Protein AF-A0A6J4V2F1-F1 (afdb_monomer_lite)

Radius of gyration: 13.15 Å; chains: 1; bounding box: 30×35×33 Å

Structure (mmCIF, N/CA/C/O backbone):
data_AF-A0A6J4V2F1-F1
#
_entry.id   AF-A0A6J4V2F1-F1
#
loop_
_atom_site.group_PDB
_atom_site.id
_atom_site.type_symbol
_atom_site.label_atom_id
_atom_site.label_alt_id
_atom_site.label_comp_id
_atom_site.label_asym_id
_atom_site.label_entity_id
_atom_site.label_seq_id
_atom_site.pdbx_PDB_ins_code
_atom_site.Cartn_x
_atom_site.Cartn_y
_atom_site.Cartn_z
_atom_site.occupancy
_atom_site.B_iso_or_equiv
_atom_site.auth_seq_id
_atom_site.auth_comp_id
_atom_site.auth_asym_id
_atom_site.auth_atom_id
_atom_site.pdbx_PDB_model_num
ATOM 1 N N . MET A 1 1 ? 8.037 -16.606 -11.050 1.00 48.16 1 MET A N 1
ATOM 2 C CA . MET A 1 1 ? 7.639 -15.188 -11.181 1.00 48.16 1 MET A CA 1
ATOM 3 C C . MET A 1 1 ? 6.520 -14.957 -10.180 1.00 48.16 1 MET A C 1
ATOM 5 O O . MET A 1 1 ? 5.469 -15.559 -10.342 1.00 48.16 1 MET A O 1
ATOM 9 N N . TYR A 1 2 ? 6.775 -14.238 -9.084 1.00 52.41 2 TYR A N 1
ATOM 10 C CA . TYR A 1 2 ? 5.761 -14.027 -8.044 1.00 52.41 2 TYR A CA 1
ATOM 11 C C . TYR A 1 2 ? 4.856 -12.873 -8.474 1.00 52.41 2 TYR A C 1
ATOM 13 O O . TYR A 1 2 ? 5.342 -11.766 -8.709 1.00 52.41 2 TYR A O 1
ATOM 21 N N . MET A 1 3 ? 3.566 -13.151 -8.638 1.00 57.31 3 MET A N 1
ATOM 22 C CA . MET A 1 3 ? 2.592 -12.198 -9.161 1.00 57.31 3 MET A CA 1
ATOM 23 C C . MET A 1 3 ? 1.522 -11.979 -8.095 1.00 57.31 3 MET A C 1
ATOM 25 O O . MET A 1 3 ? 0.852 -12.922 -7.679 1.00 57.31 3 MET A O 1
ATOM 29 N N . LEU A 1 4 ? 1.392 -10.741 -7.619 1.00 62.94 4 LEU A N 1
ATOM 30 C CA . LEU A 1 4 ? 0.300 -10.354 -6.730 1.00 62.94 4 LEU A CA 1
ATOM 31 C C . LEU A 1 4 ? -0.998 -10.373 -7.548 1.00 62.94 4 LEU A C 1
ATOM 33 O O . LEU A 1 4 ? -1.064 -9.728 -8.591 1.00 62.94 4 LEU A O 1
ATOM 37 N N . ARG A 1 5 ? -1.992 -11.158 -7.128 1.00 64.56 5 ARG A N 1
ATOM 38 C CA . ARG A 1 5 ? -3.243 -11.366 -7.874 1.00 64.56 5 ARG A CA 1
ATOM 39 C C . ARG A 1 5 ? -4.134 -10.129 -7.776 1.00 64.56 5 ARG A C 1
ATOM 41 O O . ARG A 1 5 ? -4.258 -9.583 -6.692 1.00 64.56 5 ARG A O 1
ATOM 48 N N . ILE A 1 6 ? -4.796 -9.735 -8.867 1.00 69.50 6 ILE A N 1
ATOM 49 C CA . ILE A 1 6 ? -5.793 -8.656 -8.813 1.00 69.50 6 ILE A CA 1
ATOM 50 C C . ILE A 1 6 ? -6.955 -9.072 -7.905 1.00 69.50 6 ILE A C 1
ATOM 52 O O . ILE A 1 6 ? -7.553 -10.123 -8.143 1.00 69.50 6 ILE A O 1
ATOM 56 N N . THR A 1 7 ? -7.274 -8.263 -6.892 1.00 68.12 7 THR A N 1
ATOM 57 C CA . THR A 1 7 ? -8.347 -8.553 -5.925 1.00 68.12 7 THR A CA 1
ATOM 58 C C . THR A 1 7 ? -9.592 -7.692 -6.154 1.00 68.12 7 THR A C 1
ATOM 60 O O . THR A 1 7 ? -9.502 -6.508 -6.486 1.00 68.12 7 THR A O 1
ATOM 63 N N . GLN A 1 8 ? -10.776 -8.297 -5.991 1.00 72.25 8 GLN A N 1
ATOM 64 C CA . GLN A 1 8 ? -12.056 -7.584 -5.903 1.00 72.25 8 GLN A CA 1
ATOM 65 C C . GLN A 1 8 ? -12.436 -7.353 -4.434 1.00 72.25 8 GLN A C 1
ATOM 67 O O . GLN A 1 8 ? -11.776 -7.861 -3.537 1.00 72.25 8 GLN A O 1
ATOM 72 N N . ARG A 1 9 ? -13.496 -6.575 -4.166 1.00 72.19 9 ARG A N 1
ATOM 73 C CA . ARG A 1 9 ? -13.945 -6.246 -2.797 1.00 72.19 9 ARG A CA 1
ATOM 74 C C . ARG A 1 9 ? -14.072 -7.456 -1.846 1.00 72.19 9 ARG A C 1
ATOM 76 O O . ARG A 1 9 ? -13.612 -7.311 -0.718 1.00 72.19 9 ARG A O 1
ATOM 83 N N . PRO A 1 10 ? -14.651 -8.610 -2.244 1.00 74.12 10 PRO A N 1
ATOM 84 C CA . PRO A 1 10 ? -14.717 -9.782 -1.363 1.00 74.12 10 PRO A CA 1
ATOM 85 C C . PRO A 1 10 ? -13.351 -10.437 -1.102 1.00 74.12 10 PRO A C 1
ATOM 87 O O . PRO A 1 10 ? -13.197 -11.117 -0.097 1.00 74.12 10 PRO A O 1
ATOM 90 N N . ASP A 1 11 ? -12.366 -10.192 -1.968 1.00 83.81 11 ASP A N 1
ATOM 91 C CA . ASP A 1 11 ? -10.996 -10.703 -1.861 1.00 83.81 11 ASP A CA 1
ATOM 92 C C . ASP A 1 11 ? -10.020 -9.619 -1.364 1.00 83.81 11 ASP A C 1
ATOM 94 O O . ASP A 1 11 ? -8.810 -9.715 -1.588 1.00 83.81 11 ASP A O 1
ATOM 98 N N . ALA A 1 12 ? -10.533 -8.528 -0.779 1.00 87.94 12 ALA A N 1
ATOM 99 C CA . ALA A 1 12 ? -9.692 -7.438 -0.306 1.00 87.94 12 ALA A CA 1
ATOM 100 C C . ALA A 1 12 ? -8.761 -7.951 0.794 1.00 87.94 12 ALA A C 1
ATOM 102 O O . ALA A 1 12 ? -9.212 -8.530 1.780 1.00 87.94 12 ALA A O 1
ATOM 103 N N . LEU A 1 13 ? -7.463 -7.707 0.627 1.00 92.38 13 LEU A N 1
ATOM 104 C CA . LEU A 1 13 ? -6.469 -8.128 1.605 1.00 92.38 13 LEU A CA 1
ATOM 105 C C . LEU A 1 13 ? -6.647 -7.312 2.878 1.00 92.38 13 LEU A C 1
ATOM 107 O O . LEU A 1 13 ? -6.791 -6.093 2.813 1.00 92.38 13 LEU A O 1
ATOM 111 N N . THR A 1 14 ? -6.580 -7.945 4.038 1.00 92.69 14 THR A N 1
ATOM 112 C CA . THR A 1 14 ? -6.379 -7.208 5.285 1.00 92.69 14 THR A CA 1
ATOM 113 C C . THR A 1 14 ? -5.023 -6.502 5.260 1.00 92.69 14 THR A C 1
ATOM 115 O O . THR A 1 14 ? -4.109 -6.873 4.521 1.00 92.69 14 THR A O 1
ATOM 118 N N . LYS A 1 15 ? -4.864 -5.464 6.078 1.00 91.94 15 LYS A N 1
ATOM 119 C CA . LYS A 1 15 ? -3.604 -4.720 6.190 1.00 91.94 15 LYS A CA 1
ATOM 120 C C . LYS A 1 15 ? -2.378 -5.620 6.478 1.00 91.94 15 LYS A C 1
ATOM 122 O O . LYS A 1 15 ? -1.398 -5.474 5.745 1.00 91.94 15 LYS A O 1
ATOM 127 N N . PRO A 1 16 ? -2.420 -6.611 7.397 1.00 92.12 16 PRO A N 1
ATOM 128 C CA . PRO A 1 16 ? -1.303 -7.547 7.578 1.00 92.12 16 PRO A CA 1
ATOM 129 C C . PRO A 1 16 ? -1.038 -8.431 6.352 1.00 92.12 16 PRO A C 1
ATOM 131 O O . PRO A 1 16 ? 0.114 -8.636 5.970 1.00 92.12 16 PRO A O 1
ATOM 134 N N . GLU A 1 17 ? -2.087 -8.929 5.687 1.00 92.94 17 GLU A N 1
ATOM 135 C CA . GLU A 1 17 ? -1.937 -9.719 4.456 1.00 92.94 17 GLU A CA 1
ATOM 136 C C . GLU A 1 17 ? -1.320 -8.886 3.333 1.00 92.94 17 GLU A C 1
ATOM 138 O O . GLU A 1 17 ? -0.455 -9.365 2.602 1.00 92.94 17 GLU A O 1
ATOM 143 N N . PHE A 1 18 ? -1.709 -7.617 3.225 1.00 93.12 18 PHE A N 1
ATOM 144 C CA . PHE A 1 18 ? -1.114 -6.673 2.292 1.00 93.12 18 PHE A CA 1
ATOM 145 C C . PHE A 1 18 ? 0.378 -6.465 2.579 1.00 93.12 18 PHE A C 1
ATOM 147 O O . PHE A 1 18 ? 1.188 -6.516 1.653 1.00 93.12 18 PHE A O 1
ATOM 154 N N . HIS A 1 19 ? 0.777 -6.307 3.845 1.00 94.19 19 HIS A N 1
ATOM 155 C CA . HIS A 1 19 ? 2.193 -6.187 4.222 1.00 94.19 19 HIS A CA 1
ATOM 156 C C . HIS A 1 19 ? 2.984 -7.436 3.866 1.00 94.19 19 HIS A C 1
ATOM 158 O O . HIS A 1 19 ? 4.046 -7.330 3.249 1.00 94.19 19 HIS A O 1
ATOM 164 N N . ALA A 1 20 ? 2.458 -8.615 4.199 1.00 93.06 20 ALA A N 1
ATOM 165 C CA . ALA A 1 20 ? 3.077 -9.886 3.848 1.00 93.06 20 ALA A CA 1
ATOM 166 C C . ALA A 1 20 ? 3.247 -10.014 2.327 1.00 93.06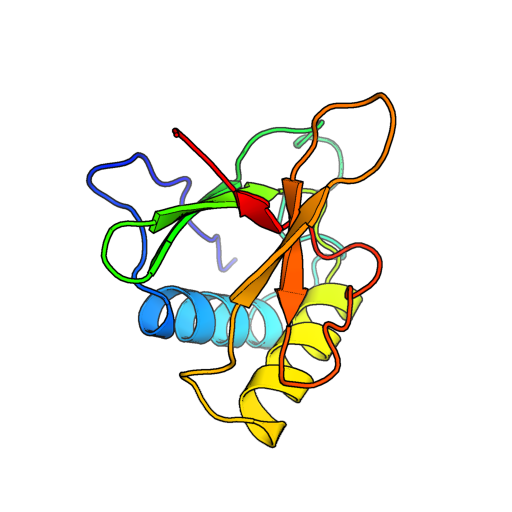 20 ALA A C 1
ATOM 168 O O . ALA A 1 20 ? 4.329 -10.345 1.844 1.00 93.06 20 ALA A O 1
ATOM 169 N N . ALA A 1 21 ? 2.213 -9.658 1.566 1.00 91.69 21 ALA A N 1
ATOM 170 C CA . ALA A 1 21 ? 2.221 -9.702 0.113 1.00 91.69 21 ALA A CA 1
ATOM 171 C C . ALA A 1 21 ? 3.278 -8.757 -0.493 1.00 91.69 21 ALA A C 1
ATOM 173 O O . ALA A 1 21 ? 4.023 -9.154 -1.396 1.00 91.69 21 ALA A O 1
ATOM 174 N N . LEU A 1 22 ? 3.407 -7.536 0.039 1.00 93.06 22 LEU A N 1
ATOM 175 C CA . LEU A 1 22 ? 4.449 -6.589 -0.361 1.00 93.06 22 LEU A CA 1
ATOM 176 C C . LEU A 1 22 ? 5.856 -7.091 -0.016 1.00 93.06 22 LEU A C 1
ATOM 178 O O . LEU A 1 22 ? 6.745 -7.001 -0.864 1.00 93.06 22 LEU A O 1
ATOM 182 N N . ARG A 1 23 ? 6.064 -7.649 1.187 1.00 94.06 23 ARG A N 1
ATOM 183 C CA . ARG A 1 23 ? 7.353 -8.238 1.596 1.00 94.06 23 ARG A CA 1
ATOM 184 C C . ARG A 1 23 ? 7.742 -9.376 0.653 1.00 94.06 23 ARG A C 1
ATOM 186 O O . ARG A 1 23 ? 8.835 -9.357 0.090 1.00 94.06 23 ARG A O 1
ATOM 193 N N . SER A 1 24 ? 6.830 -10.317 0.402 1.00 91.62 24 SER A N 1
ATOM 194 C CA . SER A 1 24 ? 7.062 -11.429 -0.526 1.00 91.62 24 SER A CA 1
ATOM 195 C C . SER A 1 24 ? 7.387 -10.943 -1.937 1.00 91.62 24 SER A C 1
ATOM 197 O O . SER A 1 24 ? 8.327 -11.443 -2.555 1.00 91.62 24 SER A O 1
ATOM 199 N N . TRP A 1 25 ? 6.659 -9.946 -2.448 1.00 90.62 25 TRP A N 1
ATOM 200 C CA . TRP A 1 25 ? 6.947 -9.367 -3.759 1.00 90.62 25 TRP A CA 1
ATOM 201 C C . TRP A 1 25 ? 8.320 -8.687 -3.800 1.00 90.62 25 TRP A C 1
ATOM 203 O O . TRP A 1 25 ? 9.080 -8.906 -4.746 1.00 90.62 25 TRP A O 1
ATOM 213 N N . LEU A 1 26 ? 8.671 -7.907 -2.773 1.00 91.25 26 LEU A N 1
ATOM 214 C CA . LEU A 1 26 ? 9.953 -7.212 -2.707 1.00 91.25 26 LEU A CA 1
ATOM 215 C C . LEU A 1 26 ? 11.115 -8.217 -2.707 1.00 91.25 26 LEU A C 1
ATOM 217 O O . LEU A 1 26 ? 12.096 -8.010 -3.420 1.00 91.25 26 LEU A O 1
ATOM 221 N N . THR A 1 27 ? 10.991 -9.332 -1.990 1.00 92.12 27 THR A N 1
ATOM 222 C CA . THR A 1 27 ? 12.016 -10.385 -1.955 1.00 92.12 27 THR A CA 1
ATOM 223 C C . THR A 1 27 ? 12.084 -11.196 -3.254 1.00 92.12 27 THR A C 1
ATOM 225 O O . THR A 1 27 ? 13.177 -11.510 -3.720 1.00 92.12 27 THR A O 1
ATOM 228 N N . ALA A 1 28 ? 10.942 -11.535 -3.861 1.00 89.00 28 ALA A N 1
ATOM 229 C CA . ALA A 1 28 ? 10.880 -12.483 -4.980 1.00 89.00 28 ALA A CA 1
ATOM 230 C C . ALA A 1 28 ? 10.957 -11.844 -6.380 1.00 89.00 28 ALA A C 1
ATOM 232 O O . ALA A 1 28 ? 11.241 -12.535 -7.361 1.00 89.00 28 ALA A O 1
ATOM 233 N N . SER A 1 29 ? 10.671 -10.546 -6.506 1.00 87.12 29 SER A N 1
ATOM 234 C CA . SER A 1 29 ? 10.635 -9.829 -7.784 1.00 87.12 29 SER A CA 1
ATOM 235 C C . SER A 1 29 ? 11.813 -8.868 -7.936 1.00 87.12 29 SER A C 1
ATOM 237 O O . SER A 1 29 ? 12.308 -8.310 -6.962 1.00 87.12 29 SER A O 1
ATOM 239 N N . ARG A 1 30 ? 12.234 -8.626 -9.182 1.00 86.94 30 ARG A N 1
ATOM 240 C CA . ARG A 1 30 ? 13.145 -7.529 -9.568 1.00 86.94 30 ARG A CA 1
ATOM 241 C C . ARG A 1 30 ? 12.448 -6.464 -10.423 1.00 86.94 30 ARG A C 1
ATOM 243 O O . ARG A 1 30 ? 13.114 -5.603 -10.989 1.00 86.94 30 ARG A O 1
ATOM 250 N N . ALA A 1 31 ? 11.122 -6.536 -10.553 1.00 85.94 31 ALA A N 1
ATOM 251 C CA . ALA A 1 31 ? 10.354 -5.570 -11.330 1.00 85.94 31 ALA A CA 1
ATOM 252 C C . ALA A 1 31 ? 10.476 -4.158 -10.733 1.00 85.94 31 ALA A C 1
ATOM 254 O O . ALA A 1 31 ? 10.557 -3.987 -9.515 1.00 85.94 31 ALA A O 1
ATOM 255 N N . ARG A 1 32 ? 10.486 -3.142 -11.607 1.00 86.50 32 ARG A N 1
ATOM 256 C CA . ARG A 1 32 ? 10.570 -1.729 -11.204 1.00 86.50 32 ARG A CA 1
ATOM 257 C C . ARG A 1 32 ? 9.273 -1.230 -10.559 1.00 86.50 32 ARG A C 1
ATOM 259 O O . ARG A 1 32 ? 9.334 -0.383 -9.674 1.00 86.50 32 ARG A O 1
ATOM 266 N N . THR A 1 33 ? 8.136 -1.762 -10.989 1.00 87.38 33 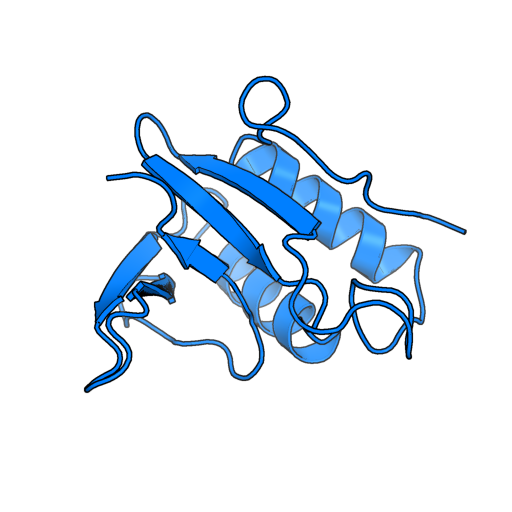THR A N 1
ATOM 267 C CA . THR A 1 33 ? 6.781 -1.451 -10.510 1.00 87.38 33 THR A CA 1
ATOM 268 C C . THR A 1 33 ? 6.073 -2.736 -10.091 1.00 87.38 33 THR A C 1
ATOM 270 O O . THR A 1 33 ? 6.433 -3.812 -10.578 1.00 87.38 33 THR A O 1
ATOM 273 N N . ILE A 1 34 ? 5.083 -2.645 -9.195 1.00 84.25 34 ILE A N 1
ATOM 274 C CA . ILE A 1 34 ? 4.271 -3.813 -8.809 1.00 84.25 34 ILE A CA 1
ATOM 275 C C . ILE A 1 34 ? 3.460 -4.347 -9.994 1.00 84.25 34 ILE A C 1
ATOM 277 O O . ILE A 1 34 ? 3.364 -5.563 -10.167 1.00 84.25 34 ILE A O 1
ATOM 281 N N . GLY A 1 35 ? 2.931 -3.460 -10.833 1.00 75.69 35 GLY A N 1
ATOM 282 C CA . GLY A 1 35 ? 2.335 -3.808 -12.115 1.00 75.69 35 GLY A CA 1
ATOM 283 C C . GLY A 1 35 ? 3.383 -4.178 -13.158 1.00 75.69 35 GLY A C 1
ATOM 284 O O . GLY A 1 35 ? 4.515 -3.689 -13.124 1.00 75.69 35 GLY A O 1
ATOM 285 N N . GLU A 1 36 ? 3.001 -5.006 -14.133 1.00 66.38 36 GLU A N 1
ATOM 286 C CA . GLU A 1 36 ? 3.863 -5.300 -15.283 1.00 66.38 36 GLU A CA 1
ATOM 287 C C . GLU A 1 36 ? 4.295 -3.992 -15.981 1.00 66.38 36 GLU A C 1
ATOM 289 O O . GLU A 1 36 ? 3.419 -3.178 -16.321 1.00 66.38 36 GLU A O 1
ATOM 294 N N . PRO A 1 37 ? 5.606 -3.790 -16.241 1.00 47.50 37 PRO A N 1
ATOM 295 C CA . PRO A 1 37 ? 6.097 -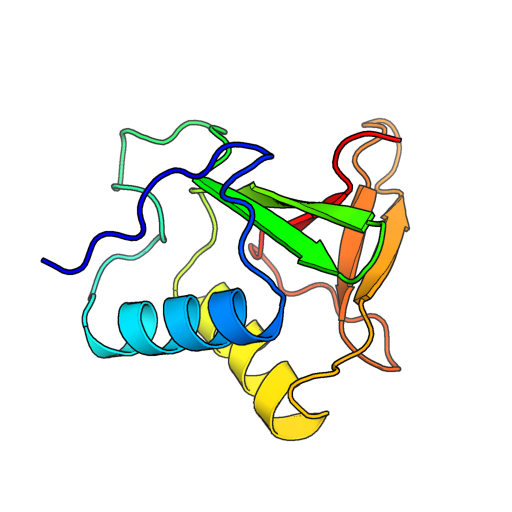2.635 -16.983 1.00 47.50 37 PRO A CA 1
ATOM 296 C C . PRO A 1 37 ? 5.422 -2.563 -18.358 1.00 47.50 37 PRO A C 1
ATOM 298 O O . PRO A 1 37 ? 5.548 -3.476 -19.171 1.00 47.50 37 PRO A O 1
ATOM 301 N N . GLY A 1 38 ? 4.681 -1.484 -18.617 1.00 50.09 38 GLY A N 1
ATOM 302 C CA . GLY A 1 38 ? 4.062 -1.214 -19.920 1.00 50.09 38 GLY A CA 1
ATOM 303 C C . GLY A 1 38 ? 2.630 -1.725 -20.127 1.00 50.09 38 GLY A C 1
ATOM 304 O O . GLY A 1 38 ? 2.026 -1.361 -21.134 1.00 50.09 38 GLY A O 1
ATOM 305 N N . LYS A 1 39 ? 2.040 -2.492 -19.194 1.00 57.12 39 LYS A N 1
ATOM 306 C CA . LYS A 1 39 ? 0.633 -2.950 -19.314 1.00 57.12 39 LYS A CA 1
ATOM 307 C C . LYS A 1 39 ? -0.354 -2.284 -18.361 1.00 57.12 39 LYS A C 1
ATOM 309 O O . LYS A 1 39 ? -1.564 -2.380 -18.563 1.00 57.12 39 LYS A O 1
ATOM 314 N N . SER A 1 40 ? 0.137 -1.590 -17.345 1.00 54.62 40 SER A N 1
ATOM 315 C CA . SER A 1 40 ? -0.674 -1.266 -16.172 1.00 54.62 40 SER A CA 1
ATOM 316 C C . SER A 1 40 ? -1.034 0.216 -16.084 1.00 54.62 40 SER A C 1
ATOM 318 O O . SER A 1 40 ? -0.910 0.794 -15.023 1.00 54.62 40 SER A O 1
ATOM 320 N N . LYS A 1 41 ? -1.494 0.844 -17.178 1.00 54.69 41 LYS A N 1
ATOM 321 C CA . LYS A 1 41 ? -1.901 2.266 -17.179 1.00 54.69 41 LYS A CA 1
ATOM 322 C C . LYS A 1 41 ? -3.055 2.523 -16.188 1.00 54.69 41 LYS A C 1
ATOM 324 O O . LYS A 1 41 ? -4.218 2.378 -16.566 1.00 54.69 41 LYS A O 1
ATOM 329 N N . GLY A 1 42 ? -2.750 2.887 -14.939 1.00 55.12 42 GLY A N 1
ATOM 330 C CA . GLY A 1 42 ? -3.718 3.347 -13.937 1.00 55.12 42 GLY A CA 1
ATOM 331 C C . GLY A 1 42 ? -4.770 2.327 -13.480 1.00 55.12 42 GLY A C 1
ATOM 332 O O . GLY A 1 42 ? -5.823 2.726 -12.976 1.00 55.12 42 GLY A O 1
ATOM 333 N N . ARG A 1 43 ? -4.541 1.018 -13.667 1.00 64.00 43 ARG A N 1
ATOM 334 C CA . ARG A 1 43 ? -5.467 -0.021 -13.181 1.00 64.00 43 ARG A CA 1
ATOM 335 C C . ARG A 1 43 ? -5.192 -0.341 -11.713 1.00 64.00 43 ARG A C 1
ATOM 337 O O . ARG A 1 43 ? -4.045 -0.529 -11.314 1.00 64.00 43 ARG A O 1
ATOM 344 N N . VAL A 1 44 ? -6.270 -0.428 -10.932 1.00 64.00 44 VAL A N 1
ATOM 345 C CA . VAL A 1 44 ? -6.230 -0.918 -9.549 1.00 64.00 44 VAL A CA 1
ATOM 346 C C . VAL A 1 44 ? -5.680 -2.336 -9.561 1.00 64.00 44 VAL A C 1
ATOM 348 O O . VAL A 1 44 ? -6.216 -3.202 -10.253 1.00 64.00 44 VAL A O 1
ATOM 351 N N . TRP A 1 45 ? -4.596 -2.537 -8.820 1.00 73.75 45 TRP A N 1
ATOM 352 C CA . TRP A 1 45 ? -3.937 -3.826 -8.705 1.00 73.75 45 TRP A CA 1
ATOM 353 C C . TRP A 1 45 ? -4.485 -4.610 -7.519 1.00 73.75 45 TRP A C 1
ATOM 355 O O . TRP A 1 45 ? -4.817 -5.773 -7.673 1.00 73.75 45 TRP A O 1
ATOM 365 N N . LEU A 1 46 ? -4.631 -3.981 -6.350 1.00 87.12 46 LEU A N 1
ATOM 366 C CA . LEU A 1 46 ? -5.166 -4.636 -5.152 1.00 87.12 46 LEU A CA 1
ATOM 367 C C . LEU A 1 46 ? -6.184 -3.745 -4.455 1.00 87.12 46 LEU A C 1
ATOM 369 O O . LEU A 1 46 ? -6.036 -2.523 -4.415 1.00 87.12 46 LEU A O 1
ATOM 373 N N . LEU A 1 47 ? -7.187 -4.377 -3.862 1.00 90.12 47 LEU A N 1
ATOM 374 C CA . LEU A 1 47 ? -7.988 -3.799 -2.798 1.00 90.12 47 LEU A CA 1
ATOM 375 C C . LEU A 1 47 ? -7.451 -4.266 -1.448 1.00 90.12 47 LEU A C 1
ATOM 377 O O . LEU A 1 47 ? -7.163 -5.449 -1.259 1.00 90.12 47 LEU A O 1
ATOM 381 N N . VAL A 1 48 ? -7.323 -3.312 -0.531 1.00 91.88 48 VAL A N 1
ATOM 382 C CA . VAL A 1 48 ? -6.889 -3.526 0.849 1.00 91.88 48 VAL A CA 1
ATOM 383 C C . VAL A 1 48 ? -7.981 -3.026 1.784 1.00 91.88 48 VAL A C 1
ATOM 385 O O . VAL A 1 48 ? -8.606 -2.004 1.499 1.00 91.88 48 VAL A O 1
ATOM 388 N N . THR A 1 49 ? -8.213 -3.728 2.885 1.00 92.00 49 THR A N 1
ATOM 389 C CA . THR A 1 49 ? -9.156 -3.343 3.931 1.00 92.00 49 THR A CA 1
ATOM 390 C C . THR A 1 49 ? -8.442 -3.091 5.258 1.00 92.00 49 THR A C 1
ATOM 392 O O . THR A 1 49 ? -7.545 -3.840 5.656 1.00 92.00 49 THR A O 1
ATOM 395 N N . ASP A 1 50 ? -8.855 -2.022 5.936 1.00 90.19 50 ASP A N 1
ATOM 396 C CA . ASP A 1 50 ? -8.487 -1.691 7.314 1.00 90.19 50 ASP A CA 1
ATOM 397 C C . ASP A 1 50 ? -9.788 -1.435 8.094 1.00 90.19 50 ASP A C 1
ATOM 399 O O . ASP A 1 50 ? -10.390 -0.354 8.032 1.00 90.19 50 ASP A O 1
ATOM 403 N N . GLY A 1 51 ? -10.310 -2.490 8.725 1.00 87.62 51 GLY A N 1
ATOM 404 C CA . GLY A 1 51 ? -11.637 -2.494 9.341 1.00 87.62 51 GLY A CA 1
ATOM 405 C C . GLY A 1 51 ? -12.759 -2.270 8.321 1.00 87.62 51 GLY A C 1
ATOM 406 O O . GLY A 1 51 ? -13.022 -3.119 7.474 1.00 87.62 51 GLY A O 1
ATOM 407 N N . ILE A 1 52 ? -13.443 -1.125 8.423 1.00 86.38 52 ILE A N 1
ATOM 408 C CA . ILE A 1 52 ? -14.553 -0.739 7.531 1.00 86.38 52 ILE A CA 1
ATOM 409 C C . ILE A 1 52 ? -14.097 0.039 6.287 1.00 86.38 52 ILE A C 1
ATOM 411 O O . ILE A 1 52 ? -14.918 0.375 5.434 1.00 86.38 52 ILE A O 1
ATOM 415 N N . ARG A 1 53 ? -12.811 0.399 6.203 1.00 89.38 53 ARG A N 1
ATOM 416 C CA . ARG A 1 53 ? -12.279 1.244 5.129 1.00 89.38 53 ARG A CA 1
ATOM 417 C C . ARG A 1 53 ? -11.616 0.392 4.066 1.00 89.38 53 ARG A C 1
ATOM 419 O O . ARG A 1 53 ? -10.804 -0.470 4.383 1.00 89.38 53 ARG A O 1
ATOM 426 N N . PHE A 1 54 ? -11.900 0.709 2.807 1.00 90.44 54 PHE A N 1
ATOM 427 C CA . PHE A 1 54 ? -11.240 0.095 1.665 1.00 90.44 54 PHE A CA 1
ATOM 428 C C . PHE A 1 54 ? -10.283 1.074 0.996 1.00 90.44 54 PHE A C 1
ATOM 430 O O . PHE A 1 54 ? -10.532 2.279 0.905 1.00 90.44 54 PHE A O 1
ATOM 437 N N . TYR A 1 55 ? -9.200 0.520 0.474 1.00 90.81 55 TYR A N 1
ATOM 438 C CA . TYR A 1 55 ? -8.149 1.242 -0.212 1.00 90.81 55 TYR A CA 1
ATOM 439 C C . TYR A 1 55 ? -7.829 0.537 -1.519 1.00 90.81 55 TYR A C 1
ATOM 441 O O . TYR A 1 55 ? -7.812 -0.690 -1.590 1.00 90.81 55 TYR A O 1
ATOM 449 N N . ARG A 1 56 ? -7.563 1.319 -2.560 1.00 89.44 56 ARG A N 1
ATOM 450 C CA . ARG A 1 56 ? -7.054 0.827 -3.836 1.00 89.44 56 ARG A CA 1
ATOM 451 C C . ARG A 1 56 ? -5.553 1.047 -3.895 1.00 89.44 56 ARG A C 1
ATOM 453 O O . ARG A 1 56 ? -5.073 2.149 -3.632 1.00 89.44 56 ARG A O 1
ATOM 460 N N . PHE A 1 57 ? -4.842 0.006 -4.283 1.00 89.75 57 PHE A N 1
ATOM 461 C CA . PHE A 1 57 ? -3.412 0.027 -4.508 1.00 89.75 57 PHE A CA 1
ATOM 462 C C . PHE A 1 57 ? -3.124 0.007 -6.011 1.00 89.75 57 PHE A C 1
ATOM 464 O O . PHE A 1 57 ? -3.624 -0.853 -6.744 1.00 89.75 57 PHE A O 1
ATOM 471 N N . GLY A 1 58 ? -2.371 0.998 -6.473 1.00 87.88 58 GLY A N 1
ATOM 472 C CA . GLY A 1 58 ? -2.058 1.245 -7.871 1.00 87.88 58 GLY A CA 1
ATOM 473 C C . GLY A 1 58 ? -0.900 0.389 -8.363 1.00 87.88 58 GLY A C 1
ATOM 474 O O . GLY A 1 58 ? 0.114 0.213 -7.681 1.00 87.88 58 GLY A O 1
ATOM 475 N N . ALA A 1 59 ? -1.061 -0.134 -9.576 1.00 85.62 59 ALA A N 1
ATOM 476 C CA . ALA A 1 59 ? -0.058 -0.947 -10.248 1.00 85.62 59 ALA A CA 1
ATOM 477 C C . ALA A 1 59 ? 1.224 -0.162 -10.585 1.00 85.62 59 ALA A C 1
ATOM 479 O O . ALA A 1 59 ? 2.287 -0.765 -10.735 1.00 85.62 59 ALA A O 1
ATOM 480 N N . ASP A 1 60 ? 1.145 1.167 -10.668 1.00 85.50 60 ASP A N 1
ATOM 481 C CA . ASP A 1 60 ? 2.295 2.018 -10.973 1.00 85.50 60 ASP A CA 1
ATOM 482 C C . ASP A 1 60 ? 3.191 2.254 -9.739 1.00 85.50 60 ASP A C 1
ATOM 484 O O . ASP A 1 60 ? 4.241 2.886 -9.849 1.00 85.50 60 ASP A O 1
ATOM 488 N N . THR A 1 61 ? 2.845 1.673 -8.577 1.00 88.12 61 THR A N 1
ATOM 489 C CA . THR A 1 61 ? 3.680 1.745 -7.372 1.00 88.12 61 THR A CA 1
ATOM 490 C C . THR A 1 61 ? 5.071 1.168 -7.621 1.00 88.12 61 THR A C 1
ATOM 492 O O . THR A 1 61 ? 5.218 0.002 -8.013 1.00 88.12 61 THR A O 1
ATOM 495 N N . THR A 1 62 ? 6.107 1.970 -7.367 1.00 89.94 62 THR A N 1
ATOM 496 C CA . THR A 1 62 ? 7.496 1.580 -7.634 1.00 89.94 62 THR A CA 1
ATOM 497 C C . THR A 1 62 ? 8.069 0.692 -6.536 1.00 89.94 62 THR A C 1
ATOM 499 O O . THR A 1 62 ? 7.663 0.723 -5.377 1.00 89.94 62 THR A O 1
ATOM 502 N N . ARG A 1 63 ? 9.089 -0.095 -6.883 1.00 90.62 63 ARG A N 1
ATOM 503 C CA . ARG A 1 63 ? 9.830 -0.927 -5.929 1.00 90.62 63 ARG A CA 1
ATOM 504 C C . ARG A 1 63 ? 10.421 -0.114 -4.778 1.00 90.62 63 ARG A C 1
ATOM 506 O O . ARG A 1 63 ? 10.400 -0.571 -3.639 1.00 90.62 63 ARG A O 1
ATOM 513 N N . GLN A 1 64 ? 10.953 1.067 -5.084 1.00 91.12 64 GLN A N 1
ATOM 514 C CA . GLN A 1 64 ? 11.503 1.974 -4.082 1.00 91.12 64 GLN A CA 1
ATOM 515 C C . GLN A 1 64 ? 10.408 2.462 -3.132 1.00 91.12 64 GLN A C 1
ATOM 517 O O . GLN A 1 64 ? 10.610 2.431 -1.922 1.00 91.12 64 GLN A O 1
ATOM 522 N N . ALA A 1 65 ? 9.238 2.820 -3.663 1.00 90.44 65 ALA A N 1
ATOM 523 C CA . ALA A 1 65 ? 8.087 3.209 -2.860 1.00 90.44 65 ALA A CA 1
ATOM 524 C C . ALA A 1 65 ? 7.607 2.072 -1.940 1.00 90.44 65 ALA A C 1
ATOM 526 O O . ALA A 1 65 ? 7.329 2.303 -0.767 1.00 90.44 65 ALA A O 1
ATOM 527 N N . VAL A 1 66 ? 7.572 0.824 -2.431 1.00 92.25 66 VAL A N 1
ATOM 528 C CA . VAL A 1 66 ? 7.263 -0.357 -1.597 1.00 92.25 66 VAL A CA 1
ATOM 529 C C . VAL A 1 66 ? 8.269 -0.514 -0.462 1.00 92.25 66 VAL A C 1
ATOM 531 O O . VAL A 1 66 ? 7.870 -0.763 0.672 1.00 92.25 66 VAL A O 1
ATOM 534 N N . ALA A 1 67 ? 9.563 -0.366 -0.749 1.00 92.31 67 ALA A N 1
ATOM 535 C CA . ALA A 1 67 ? 10.602 -0.456 0.270 1.00 92.31 67 ALA A CA 1
ATOM 536 C C . ALA A 1 67 ? 10.482 0.667 1.317 1.00 92.31 67 ALA A C 1
ATOM 538 O O . ALA A 1 67 ? 10.582 0.383 2.506 1.00 92.31 67 ALA A O 1
ATOM 539 N N . GLY A 1 68 ? 10.209 1.909 0.897 1.00 91.31 68 GLY A N 1
ATOM 540 C CA . GLY A 1 68 ? 9.973 3.038 1.808 1.00 91.31 68 GLY A CA 1
ATOM 541 C C . GLY A 1 68 ? 8.760 2.812 2.710 1.00 91.31 68 GLY A C 1
ATOM 542 O O . GLY A 1 68 ? 8.845 2.935 3.933 1.00 91.31 68 GLY A O 1
ATOM 543 N N . TYR A 1 69 ? 7.656 2.339 2.128 1.00 91.88 69 TYR A N 1
ATOM 544 C CA . TYR A 1 69 ? 6.468 1.975 2.889 1.00 91.88 69 TYR A CA 1
ATOM 545 C C . TYR A 1 69 ? 6.736 0.857 3.910 1.00 91.88 69 TYR A C 1
ATOM 547 O O . TYR A 1 69 ? 6.385 0.995 5.081 1.00 91.88 69 TYR A O 1
ATOM 555 N N . LEU A 1 70 ? 7.389 -0.236 3.499 1.00 93.19 70 LEU A N 1
ATOM 556 C CA . LEU A 1 70 ? 7.725 -1.337 4.408 1.00 93.19 70 LEU A CA 1
ATOM 557 C C . LEU A 1 70 ? 8.705 -0.907 5.504 1.00 93.19 70 LEU A C 1
ATOM 559 O O . LEU A 1 70 ? 8.586 -1.379 6.629 1.00 93.19 70 LEU A O 1
ATOM 563 N N . HIS A 1 71 ? 9.609 0.030 5.220 1.00 91.56 71 HIS A N 1
ATOM 564 C CA . HIS A 1 71 ? 10.462 0.623 6.245 1.00 91.56 71 HIS A CA 1
ATOM 565 C C . HIS A 1 71 ? 9.642 1.402 7.287 1.00 91.56 71 HIS A C 1
ATOM 567 O O . HIS A 1 71 ? 9.895 1.296 8.487 1.00 91.56 71 HIS A O 1
ATOM 573 N N . SER A 1 72 ? 8.608 2.132 6.857 1.00 89.00 72 SER A N 1
ATOM 574 C CA . SER A 1 72 ? 7.656 2.769 7.774 1.00 89.00 72 SER A CA 1
ATOM 575 C C . SER A 1 72 ? 6.880 1.739 8.608 1.00 89.00 72 SER A C 1
ATOM 577 O O . SER A 1 72 ? 6.711 1.943 9.808 1.00 89.00 72 SER A O 1
ATOM 579 N N . VAL A 1 73 ? 6.453 0.619 8.015 1.00 91.56 73 VAL A N 1
ATOM 580 C CA . VAL A 1 73 ? 5.818 -0.495 8.747 1.00 91.56 73 VAL A CA 1
ATOM 581 C C . VAL A 1 73 ? 6.774 -1.090 9.786 1.00 91.56 73 VAL A C 1
ATOM 583 O O . VAL A 1 73 ? 6.389 -1.303 10.926 1.00 91.56 73 VAL A O 1
ATOM 586 N N . GLU A 1 74 ? 8.044 -1.303 9.447 1.00 91.56 74 GLU A N 1
ATOM 587 C CA . GLU A 1 74 ? 9.040 -1.809 10.401 1.00 91.56 74 GLU A CA 1
ATOM 588 C C . GLU A 1 74 ? 9.305 -0.833 11.551 1.00 91.56 74 GLU A C 1
ATOM 590 O O . GLU A 1 74 ? 9.492 -1.252 12.691 1.00 91.56 74 GLU A O 1
ATOM 595 N N . LYS A 1 75 ? 9.290 0.472 11.267 1.00 88.88 75 LYS A N 1
ATOM 596 C CA . LYS A 1 75 ? 9.531 1.516 12.265 1.00 88.88 75 LYS A CA 1
ATOM 597 C C . LYS A 1 75 ? 8.345 1.742 13.205 1.00 88.88 75 LYS A C 1
ATOM 599 O O . LYS A 1 75 ? 8.556 2.023 14.383 1.00 88.88 75 LYS A O 1
ATOM 604 N N . TYR A 1 76 ? 7.119 1.689 12.685 1.00 87.75 76 TYR A N 1
ATOM 605 C CA . TYR A 1 76 ? 5.899 2.053 13.419 1.00 87.75 76 TYR A CA 1
ATOM 606 C C . TYR A 1 76 ? 5.011 0.854 13.789 1.00 87.75 76 TYR A C 1
ATOM 608 O O . TYR A 1 76 ? 4.044 1.032 14.525 1.00 87.75 76 TYR A O 1
ATOM 616 N N . GLY A 1 77 ? 5.344 -0.349 13.318 1.00 88.81 77 GLY A N 1
ATOM 617 C CA . GLY A 1 77 ? 4.577 -1.580 13.503 1.00 88.81 77 GLY A CA 1
ATOM 618 C C . GLY A 1 77 ? 3.590 -1.870 12.365 1.00 88.81 77 GLY A C 1
ATOM 619 O O . GLY A 1 77 ? 3.258 -1.002 11.552 1.00 88.81 77 GLY A O 1
ATOM 620 N N . ASP A 1 78 ? 3.080 -3.106 12.337 1.00 87.25 78 ASP A N 1
ATOM 621 C CA . ASP A 1 78 ? 2.101 -3.570 11.336 1.00 87.25 78 ASP A CA 1
ATOM 622 C C . ASP A 1 78 ? 0.752 -2.830 11.426 1.00 87.25 78 ASP A C 1
ATOM 624 O O . ASP A 1 78 ? -0.002 -2.780 10.456 1.00 87.25 78 ASP A O 1
ATOM 628 N N . ASP A 1 79 ? 0.469 -2.158 12.546 1.00 85.81 79 ASP A N 1
ATOM 629 C CA . ASP A 1 79 ? -0.676 -1.249 12.668 1.00 85.81 79 ASP A CA 1
ATOM 630 C C . ASP A 1 79 ? -0.311 0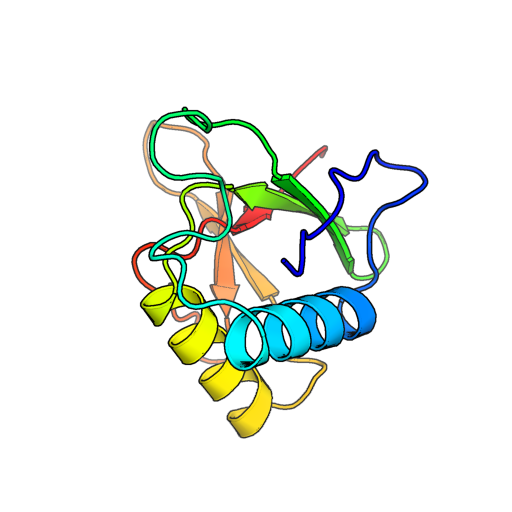.224 12.410 1.00 85.81 79 ASP A C 1
ATOM 632 O O . ASP A 1 79 ? -0.836 1.153 13.024 1.00 85.81 79 ASP A O 1
ATOM 636 N N . VAL A 1 80 ? 0.622 0.473 11.483 1.00 88.75 80 VAL A N 1
ATOM 637 C CA . VAL A 1 80 ? 0.980 1.840 11.087 1.00 88.75 80 VAL A CA 1
ATOM 638 C C . VAL A 1 80 ? -0.273 2.631 10.699 1.00 88.75 80 VAL A C 1
ATOM 640 O O . VAL A 1 80 ? -1.054 2.227 9.834 1.00 88.75 80 VAL A O 1
ATOM 643 N N . MET A 1 81 ? -0.471 3.787 11.332 1.00 87.69 81 MET A N 1
ATOM 644 C CA . MET A 1 81 ? -1.653 4.612 11.094 1.00 87.69 81 MET A CA 1
ATOM 645 C C . MET A 1 81 ? -1.750 5.024 9.618 1.00 87.69 81 MET A C 1
ATOM 647 O O . MET A 1 81 ? -0.788 5.540 9.044 1.00 87.69 81 MET A O 1
ATOM 651 N N . TRP A 1 82 ? -2.925 4.819 9.020 1.00 90.75 82 TRP A N 1
ATOM 652 C CA . TRP A 1 82 ? -3.258 5.278 7.671 1.00 90.75 82 TRP A CA 1
ATOM 653 C C . TRP A 1 82 ? -4.158 6.510 7.751 1.00 90.75 82 TRP A C 1
ATOM 655 O O . TRP A 1 82 ? -5.334 6.430 8.109 1.00 90.75 82 TRP A O 1
ATOM 665 N N . GLY A 1 83 ? -3.593 7.668 7.420 1.00 86.81 83 GLY A N 1
ATOM 666 C CA . GLY A 1 83 ? -4.333 8.913 7.250 1.00 86.81 83 GLY A CA 1
ATOM 667 C C . GLY A 1 83 ? -4.801 9.084 5.808 1.00 86.81 83 GLY A C 1
ATOM 668 O O . GLY A 1 83 ? -4.214 8.525 4.887 1.00 86.81 83 GLY A O 1
ATOM 669 N N . ILE A 1 84 ? -5.841 9.888 5.599 1.00 86.56 84 ILE A N 1
ATOM 670 C CA . ILE A 1 84 ? -6.283 10.289 4.261 1.00 86.56 84 ILE A CA 1
ATOM 671 C C . ILE A 1 84 ? -5.971 11.769 4.079 1.00 86.56 84 ILE A C 1
ATOM 673 O O . ILE A 1 84 ? -6.392 12.597 4.886 1.00 86.56 84 ILE A O 1
ATOM 677 N N . ARG A 1 85 ? -5.267 12.101 2.998 1.00 85.44 85 ARG A N 1
ATOM 678 C CA . ARG A 1 85 ? -4.989 13.476 2.593 1.00 85.44 85 ARG A CA 1
ATOM 679 C C . ARG A 1 85 ? -5.618 13.755 1.233 1.00 85.44 85 ARG A C 1
ATOM 681 O O . ARG A 1 85 ? -5.350 13.061 0.252 1.00 85.44 85 ARG A O 1
ATOM 688 N N . SER A 1 86 ? -6.443 14.796 1.165 1.00 79.75 86 SER A N 1
ATOM 689 C CA . SER A 1 86 ? -7.010 15.275 -0.097 1.00 79.75 86 SER A CA 1
ATOM 690 C C . SER A 1 86 ? -5.935 15.982 -0.921 1.00 79.75 86 SER A C 1
ATOM 692 O O . SER A 1 86 ? -5.370 16.984 -0.480 1.00 79.75 86 SER A O 1
ATOM 694 N N . MET A 1 87 ? -5.658 15.480 -2.125 1.00 70.12 87 MET A N 1
ATOM 695 C CA . MET A 1 87 ? -4.743 16.119 -3.072 1.00 70.12 87 MET A CA 1
ATOM 696 C C . MET A 1 87 ? -5.504 16.999 -4.071 1.00 70.12 87 MET A C 1
ATOM 698 O O . MET A 1 87 ? -5.844 16.565 -5.175 1.00 70.12 87 MET A O 1
ATOM 702 N N . GLY A 1 88 ? -5.738 18.256 -3.677 1.00 64.88 88 GLY A N 1
ATOM 703 C CA . GLY A 1 88 ? -6.168 19.351 -4.558 1.00 64.88 88 GLY A CA 1
ATOM 704 C C . GLY A 1 88 ? -7.348 19.039 -5.492 1.00 64.88 88 GLY A C 1
ATOM 705 O O . GLY A 1 88 ? -8.185 18.184 -5.208 1.00 64.88 88 GLY A O 1
ATOM 706 N N . ALA A 1 89 ? -7.396 19.733 -6.636 1.00 57.34 89 ALA A N 1
ATOM 707 C CA . ALA A 1 89 ? -8.510 19.757 -7.599 1.00 57.34 89 ALA A CA 1
ATOM 708 C C . ALA A 1 89 ? -8.939 18.391 -8.182 1.00 57.34 89 ALA A C 1
ATOM 710 O O . ALA A 1 89 ? -9.934 18.310 -8.895 1.00 57.34 89 ALA A O 1
ATOM 711 N N . SER A 1 90 ? -8.202 17.313 -7.900 1.00 60.16 90 SER A N 1
ATOM 712 C CA . SER A 1 90 ? -8.450 15.984 -8.466 1.00 60.16 90 SER A CA 1
ATOM 713 C C . SER A 1 90 ? -9.424 15.116 -7.659 1.00 60.16 90 SER A C 1
ATOM 715 O O . SER A 1 90 ? -9.715 13.999 -8.085 1.00 60.16 90 SER A O 1
ATOM 717 N N . ASN A 1 91 ? -9.892 15.574 -6.486 1.00 62.78 91 ASN A N 1
ATOM 718 C CA . ASN A 1 91 ? -10.661 14.768 -5.520 1.00 62.78 91 ASN A CA 1
ATOM 719 C C . ASN A 1 91 ? -9.996 13.420 -5.157 1.00 62.78 91 ASN A C 1
ATOM 721 O O . ASN A 1 91 ? -10.633 12.542 -4.575 1.00 62.78 91 ASN A O 1
ATOM 725 N N . ARG A 1 92 ? -8.708 13.221 -5.479 1.00 70.50 92 ARG A N 1
ATOM 726 C CA . ARG A 1 92 ? -7.980 12.003 -5.122 1.00 70.50 92 ARG A CA 1
ATOM 727 C C . ARG A 1 92 ? -7.546 12.094 -3.666 1.00 70.50 92 ARG A C 1
ATOM 729 O O . ARG A 1 92 ? -6.804 12.989 -3.267 1.00 70.50 92 ARG A O 1
ATOM 736 N N . GLN A 1 93 ? -8.022 11.134 -2.888 1.00 81.75 93 GLN A N 1
ATOM 737 C CA . GLN A 1 93 ? -7.679 10.939 -1.488 1.00 81.75 93 GLN A CA 1
ATOM 738 C C . GLN A 1 93 ? -6.485 9.982 -1.399 1.00 81.75 93 GLN A C 1
ATOM 740 O O . GLN A 1 93 ? -6.655 8.773 -1.567 1.00 81.75 93 GLN A O 1
ATOM 745 N N . GLN A 1 94 ? -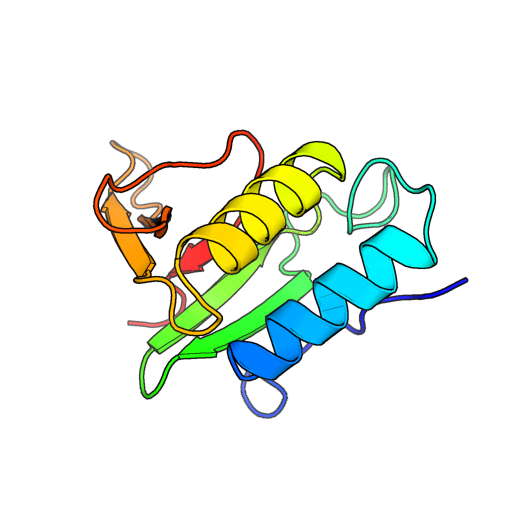5.279 10.524 -1.202 1.00 85.38 94 GLN A N 1
ATOM 746 C CA . GLN A 1 94 ? -4.053 9.736 -1.038 1.00 85.38 94 GLN A CA 1
ATOM 747 C C . GLN A 1 94 ? -3.916 9.273 0.413 1.00 85.38 94 GLN A C 1
ATOM 749 O O . GLN A 1 94 ? -4.237 10.021 1.341 1.00 85.38 94 GLN A O 1
ATOM 754 N N . VAL A 1 95 ? -3.429 8.049 0.607 1.00 85.44 95 VAL A N 1
ATOM 755 C CA . VAL A 1 95 ? -3.102 7.540 1.938 1.00 85.44 95 VAL A CA 1
ATOM 756 C C . VAL A 1 95 ? -1.718 8.022 2.357 1.00 85.44 95 VAL A C 1
ATOM 758 O O . VAL A 1 95 ? -0.760 7.946 1.592 1.00 85.44 95 VAL A O 1
ATOM 761 N N . VAL A 1 96 ? -1.637 8.520 3.585 1.00 87.50 96 VAL A N 1
ATOM 762 C CA . VAL A 1 96 ? -0.405 8.947 4.248 1.00 87.50 96 VAL A CA 1
ATOM 763 C C . VAL A 1 96 ? -0.143 8.072 5.468 1.00 87.50 96 VAL A C 1
ATOM 765 O O . VAL A 1 96 ? -1.081 7.572 6.091 1.00 87.50 96 VAL A O 1
ATOM 768 N N . PHE A 1 97 ? 1.127 7.886 5.816 1.00 85.88 97 PHE A N 1
ATOM 769 C CA . PHE A 1 97 ? 1.551 6.849 6.753 1.00 85.88 97 PHE A CA 1
ATOM 770 C C . PHE A 1 97 ? 2.164 7.417 8.031 1.00 85.88 97 PHE A C 1
ATOM 772 O O . PHE A 1 97 ? 2.955 8.365 8.007 1.00 85.88 97 PHE A O 1
ATOM 779 N N . GLY A 1 98 ? 1.824 6.780 9.150 1.00 82.31 98 GLY A N 1
ATOM 780 C CA . GLY A 1 98 ? 2.438 7.023 10.447 1.00 82.31 98 GLY A CA 1
ATOM 781 C C . GLY A 1 98 ? 2.070 8.374 11.076 1.00 82.31 98 GLY A C 1
ATOM 782 O O . GLY A 1 98 ? 1.260 9.135 10.538 1.00 82.31 98 GLY A O 1
ATOM 783 N N . PRO A 1 99 ? 2.672 8.694 12.234 1.00 77.44 99 PRO A N 1
ATOM 784 C CA . PRO A 1 99 ? 2.326 9.882 13.018 1.00 77.44 99 PRO A CA 1
ATOM 785 C C . PRO A 1 99 ? 2.650 11.199 12.301 1.00 77.44 99 PRO A C 1
ATOM 787 O O . PRO A 1 99 ? 2.032 12.221 12.579 1.00 77.44 99 PRO A O 1
ATOM 790 N N . HIS A 1 100 ? 3.593 11.176 11.355 1.00 81.50 100 HIS A N 1
ATOM 791 C CA . HIS A 1 100 ? 4.002 12.354 10.586 1.00 81.50 100 HIS A CA 1
ATOM 792 C C . HIS A 1 100 ? 3.289 12.482 9.238 1.00 81.50 100 HIS A C 1
ATOM 794 O O . HIS A 1 100 ? 3.630 13.377 8.470 1.00 81.50 100 HIS A O 1
ATOM 800 N N . GLN A 1 101 ? 2.319 11.606 8.945 1.00 80.06 101 GLN A N 1
ATOM 801 C CA . GLN A 1 101 ? 1.547 11.646 7.703 1.00 80.06 101 GLN A CA 1
ATOM 802 C C . GLN A 1 101 ? 2.446 11.713 6.458 1.00 80.06 101 GLN A C 1
ATOM 804 O O . GLN A 1 101 ? 2.258 12.546 5.566 1.00 80.06 101 GLN A O 1
ATOM 809 N N . LEU A 1 102 ? 3.437 10.822 6.404 1.00 78.00 102 LEU A N 1
ATOM 810 C CA . LEU A 1 102 ? 4.375 10.758 5.291 1.00 78.00 102 LEU A CA 1
ATOM 811 C C . LEU A 1 102 ? 3.655 10.232 4.046 1.00 78.00 102 LEU A C 1
ATOM 813 O O . LEU A 1 102 ? 2.970 9.211 4.099 1.00 78.00 102 LEU A O 1
ATOM 817 N N . ALA A 1 103 ? 3.808 10.937 2.929 1.00 74.38 103 ALA A N 1
ATOM 818 C CA . ALA A 1 103 ? 3.419 10.437 1.620 1.00 74.38 103 ALA A CA 1
ATOM 819 C C . ALA A 1 103 ? 4.664 9.832 0.972 1.00 74.38 103 ALA A C 1
ATOM 821 O O . ALA A 1 103 ? 5.578 10.564 0.591 1.00 74.38 103 ALA A O 1
ATOM 822 N N . GLU A 1 104 ? 4.708 8.507 0.867 1.00 77.94 104 GLU A N 1
ATOM 823 C CA . GLU A 1 104 ? 5.771 7.842 0.119 1.00 77.94 104 GLU A CA 1
ATOM 824 C C . GLU A 1 104 ? 5.611 8.191 -1.366 1.00 77.94 104 GLU A C 1
ATOM 826 O O . GLU A 1 104 ? 4.562 7.952 -1.977 1.00 77.94 104 GLU A O 1
ATOM 831 N N . HIS A 1 105 ? 6.638 8.822 -1.936 1.00 76.06 105 HIS A N 1
ATOM 832 C CA . HIS A 1 105 ? 6.643 9.221 -3.339 1.00 76.06 105 HIS A CA 1
ATOM 833 C C . HIS A 1 105 ? 6.472 7.975 -4.220 1.00 76.06 105 HIS A C 1
ATOM 835 O O . HIS A 1 105 ? 7.136 6.968 -3.993 1.00 76.06 105 HIS A O 1
ATOM 841 N N . GLU A 1 106 ? 5.566 8.034 -5.201 1.00 82.12 106 GLU A N 1
ATOM 842 C CA . GLU A 1 106 ? 5.201 6.896 -6.067 1.00 82.12 106 GLU A CA 1
ATOM 843 C C . GLU A 1 106 ? 4.616 5.671 -5.333 1.00 82.12 106 GLU A C 1
ATOM 845 O O . GLU A 1 106 ? 4.575 4.582 -5.905 1.00 82.12 106 GLU A O 1
ATOM 850 N N . PHE A 1 107 ? 4.127 5.818 -4.093 1.00 86.94 107 PHE A N 1
ATOM 851 C CA . PHE A 1 107 ? 3.303 4.797 -3.440 1.00 86.94 107 PHE A CA 1
ATOM 852 C C . PHE A 1 107 ? 1.818 5.082 -3.673 1.00 86.94 107 PHE A C 1
ATOM 854 O O . PHE A 1 107 ? 1.215 5.961 -3.050 1.00 86.94 107 PHE A O 1
ATOM 861 N N . GLU A 1 108 ? 1.212 4.340 -4.595 1.00 86.94 108 GLU A N 1
ATOM 862 C CA . GLU A 1 108 ? -0.135 4.616 -5.087 1.00 86.94 108 GLU A CA 1
ATOM 863 C C . GLU A 1 108 ? -1.221 3.940 -4.244 1.00 86.94 108 GLU A C 1
ATOM 865 O O . GLU A 1 108 ? -1.944 3.067 -4.721 1.00 86.94 108 GLU A O 1
ATOM 870 N N . LEU A 1 109 ? -1.374 4.345 -2.985 1.00 89.50 109 LEU A N 1
ATOM 871 C CA . LEU A 1 109 ? -2.486 3.898 -2.143 1.00 89.50 109 LEU A CA 1
ATOM 872 C C . LEU A 1 109 ? -3.512 5.023 -1.969 1.00 89.50 109 LEU A C 1
ATOM 874 O O . LEU A 1 109 ? -3.180 6.133 -1.551 1.00 89.50 109 LEU A O 1
ATOM 878 N N . PHE A 1 110 ? -4.774 4.735 -2.285 1.00 88.25 110 PHE A N 1
ATOM 879 C CA . PHE A 1 110 ? -5.861 5.715 -2.247 1.00 88.25 110 PHE A CA 1
ATOM 880 C C . PHE A 1 110 ? -7.101 5.147 -1.564 1.00 88.25 110 PHE A C 1
ATOM 882 O O . PHE A 1 110 ? -7.371 3.955 -1.681 1.00 88.25 110 PHE A O 1
ATOM 889 N N . ALA A 1 111 ? -7.900 5.997 -0.922 1.00 87.31 111 ALA A N 1
ATOM 890 C CA . ALA A 1 111 ? -9.201 5.586 -0.394 1.00 87.31 111 ALA A CA 1
ATOM 891 C C . ALA A 1 111 ? -10.142 5.113 -1.524 1.00 87.31 111 ALA A C 1
ATOM 893 O O . ALA A 1 111 ? -10.108 5.643 -2.641 1.00 87.31 111 ALA A O 1
ATOM 894 N N . TYR A 1 112 ? -10.971 4.101 -1.247 1.00 83.12 112 TYR A N 1
ATOM 895 C CA . TYR A 1 112 ? -11.891 3.494 -2.210 1.00 83.12 112 TYR A CA 1
ATOM 896 C C . TYR A 1 112 ? -13.277 3.250 -1.601 1.00 83.12 112 TYR A C 1
ATOM 898 O O . TYR A 1 112 ? -13.401 2.552 -0.602 1.00 83.12 112 TYR A O 1
ATOM 906 N N . GLY A 1 113 ? -14.321 3.768 -2.260 1.00 68.44 113 GLY A N 1
ATOM 907 C CA . GLY A 1 113 ? -15.722 3.536 -1.896 1.00 68.44 113 GLY A CA 1
ATOM 908 C C . GLY A 1 113 ? -16.102 4.128 -0.539 1.00 68.44 113 GLY A C 1
ATOM 909 O O . GLY A 1 113 ? -16.171 3.387 0.440 1.00 68.44 113 GLY A O 1
ATOM 910 N N . GLN A 1 114 ? -16.348 5.443 -0.519 1.00 55.19 114 GLN A N 1
ATOM 911 C CA . GLN A 1 114 ? -17.165 6.087 0.517 1.00 55.19 114 GLN A CA 1
ATOM 912 C C . GLN A 1 114 ? -18.648 5.869 0.223 1.00 55.19 114 GLN A C 1
ATOM 914 O O . GLN A 1 114 ? -18.988 5.791 -0.982 1.00 55.19 114 GLN A O 1
#

pLDDT: mean 81.5, std 12.37, range [47.5, 94.19]

Organism: NCBI:txid1645740

Foldseek 3Di:
DDAQAADDPVRAAELVRVLVSLVCCLVPDPDQWSADPPPFDFDFRHWYDDPPWIKTWGRQQGSVLSVVVNVLCVVAHSPWDWDWDQDPPPRWTATATHPVRHDRPSGDITTDDD

Secondary structure (DSSP, 8-state):
---PPP--GGGPEEHHHHHHHHHHHHHH---SBSSPTTT-SS-EEEEEEETTEEEEEETT-BHHHHHHHHHHHHHH-TT--EEEEEEGGGTEEEEEETTTTB--TT--EEEE--

Sequen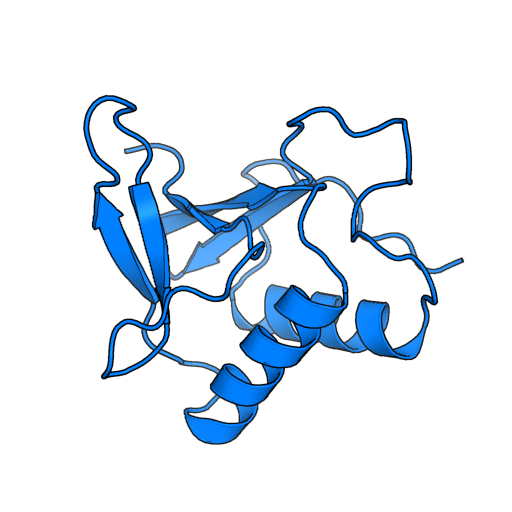ce (114 aa):
MYMLRITQRPDALTKPEFHAALRSWLTASRARTIGEPGKSKGRVWLLVTDGIRFYRFGADTTRQAVAGYLHSVEKYGDDVMWGIRSMGASNRQQVVFGPHQLAEHEFELFAYGQ